Protein AF-T1BVD0-F1 (afdb_monomer_lite)

Organism: NCBI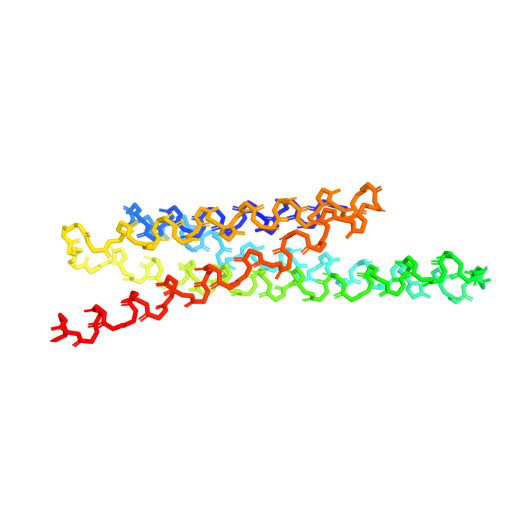:txid410659

Sequence (155 aa):
LAMGGFVEQQIQKAITALLEGDSALGEAVAVADQQVNDMEVSIDEECSRILATRAPAAGDLRVIVAIIKTITDLERMGDEGEKIGYIASRLATMERPADKYREIKHLGRIVTEMVHESLDAFARMDADAALRVARQDRLVDEEYEAIQRQSITFM

Secondary structure (DSSP, 8-state):
-HHHHHHHHHHHHHHHHHHHT-HHHHHHHHHHHHHHHHHHHHHHHHHHHHHHHH---HHHHHHHHHHHHHHHHHHHHHHHHHHHHHHHHHHHTSPPPTTTTHHHHHHHHHHHHHHHHHHHHHHHT-HHHHHHHHHHHHHHHHHHHHHHHHHHHT-

Foldseek 3Di:
DVLLVVLLVLLVLLLVLQVVLPLVSLVVSLVCLVVLVVVLVVLLVVLVCCVVPPVDDPVVVVLSVVSNVVSVVSSVSSVVSNVSSVVSNVCSPDDDDPPLCPLVVVLSVLVSVLSVQCVVCSVVVPPVSNVVSVVSVVVSVVSVVVSVVVVVVVD

Radius of gyration: 17.96 Å; chains: 1; bounding box: 46×24×51 Å

pLDDT: mean 93.71, std 6.99, range [57.91, 98.19]

Structure (mmCIF, N/CA/C/O backbone):
data_AF-T1BVD0-F1
#
_entry.id   AF-T1BVD0-F1
#
loop_
_atom_site.group_PDB
_atom_site.id
_atom_site.type_symbol
_atom_site.label_atom_id
_atom_site.label_alt_id
_atom_site.label_comp_id
_atom_site.label_asym_id
_atom_site.label_entity_id
_atom_site.label_seq_id
_atom_site.pdbx_PDB_ins_code
_atom_site.Cartn_x
_atom_site.Cartn_y
_atom_site.Cartn_z
_atom_site.occupancy
_atom_site.B_iso_or_equiv
_atom_site.auth_seq_id
_atom_site.auth_comp_id
_atom_site.auth_asym_id
_atom_site.auth_atom_id
_atom_site.pdbx_PDB_model_num
ATOM 1 N N . LEU A 1 1 ? 5.772 -6.580 -8.171 1.00 88.25 1 LEU A N 1
ATOM 2 C CA . LEU A 1 1 ? 4.450 -6.524 -7.498 1.00 88.25 1 LEU A CA 1
ATOM 3 C C . LEU A 1 1 ? 4.411 -7.219 -6.135 1.00 88.25 1 LEU A C 1
ATOM 5 O O . LEU A 1 1 ? 3.424 -7.044 -5.439 1.00 88.25 1 LEU A O 1
ATOM 9 N N . ALA A 1 2 ? 5.455 -7.950 -5.713 1.00 95.00 2 ALA A N 1
ATOM 10 C CA . ALA A 1 2 ? 5.481 -8.572 -4.383 1.00 95.00 2 ALA A CA 1
ATOM 11 C C . ALA A 1 2 ? 5.301 -7.552 -3.239 1.00 95.00 2 ALA A C 1
ATOM 13 O O . ALA A 1 2 ? 4.469 -7.782 -2.371 1.00 95.00 2 ALA A O 1
ATOM 14 N N . MET A 1 3 ? 5.994 -6.404 -3.303 1.00 96.88 3 MET A N 1
ATOM 15 C CA . MET A 1 3 ? 5.821 -5.292 -2.353 1.00 96.88 3 MET A CA 1
ATOM 16 C C . MET A 1 3 ? 4.365 -4.818 -2.278 1.00 96.88 3 MET A C 1
ATOM 18 O O . MET A 1 3 ? 3.807 -4.737 -1.194 1.00 96.88 3 MET A O 1
ATOM 22 N N . GLY A 1 4 ? 3.718 -4.594 -3.426 1.00 96.94 4 GLY A N 1
ATOM 23 C CA . GLY A 1 4 ? 2.316 -4.169 -3.473 1.00 96.94 4 GLY A CA 1
ATOM 24 C C . GLY A 1 4 ? 1.360 -5.162 -2.810 1.00 96.94 4 GLY A C 1
ATOM 25 O O . GLY A 1 4 ? 0.550 -4.764 -1.982 1.00 96.94 4 GLY A O 1
ATOM 26 N N . GLY A 1 5 ? 1.498 -6.459 -3.104 1.00 96.44 5 GLY A N 1
ATOM 27 C CA . GLY A 1 5 ? 0.674 -7.487 -2.456 1.00 96.44 5 GLY A CA 1
ATOM 28 C C . GLY A 1 5 ? 0.935 -7.612 -0.950 1.00 96.44 5 GLY A C 1
ATOM 29 O O . GLY A 1 5 ? 0.027 -7.927 -0.184 1.00 96.44 5 GLY A O 1
ATOM 30 N N . PHE A 1 6 ? 2.164 -7.335 -0.505 1.00 97.50 6 PHE A N 1
ATOM 31 C CA . PHE A 1 6 ? 2.491 -7.288 0.917 1.00 97.50 6 PHE A CA 1
ATOM 32 C C . PHE A 1 6 ? 1.832 -6.086 1.607 1.00 97.50 6 PHE A C 1
ATOM 34 O O . PHE A 1 6 ? 1.180 -6.266 2.632 1.00 97.50 6 PHE A O 1
ATOM 41 N N . VAL A 1 7 ? 1.906 -4.892 1.013 1.00 97.75 7 VAL A N 1
ATOM 42 C CA . VAL A 1 7 ? 1.228 -3.679 1.507 1.00 97.75 7 VAL A CA 1
ATOM 43 C C . VAL A 1 7 ? -0.293 -3.868 1.559 1.00 97.75 7 VAL A C 1
ATOM 45 O O . VAL A 1 7 ? -0.913 -3.574 2.578 1.00 97.75 7 VAL A O 1
ATOM 48 N N . GLU A 1 8 ? -0.900 -4.443 0.517 1.00 96.75 8 GLU A N 1
ATOM 49 C CA . GLU A 1 8 ? -2.332 -4.785 0.492 1.00 96.75 8 GLU A CA 1
ATOM 50 C C . GLU A 1 8 ? -2.715 -5.691 1.677 1.00 96.75 8 GLU A C 1
ATOM 52 O O . GLU A 1 8 ? -3.679 -5.421 2.402 1.00 96.75 8 GLU A O 1
ATOM 57 N N . GLN A 1 9 ? -1.914 -6.732 1.935 1.00 96.50 9 GLN A N 1
ATOM 58 C CA . GLN A 1 9 ? -2.116 -7.628 3.072 1.00 96.50 9 GLN A CA 1
ATOM 59 C C . GLN A 1 9 ? -1.972 -6.898 4.417 1.00 96.50 9 GLN A C 1
ATOM 61 O O . GLN A 1 9 ? -2.729 -7.180 5.350 1.00 96.50 9 GLN A O 1
ATOM 66 N N . GLN A 1 10 ? -1.007 -5.987 4.536 1.00 96.69 10 GLN A N 1
ATOM 67 C CA . GLN A 1 10 ? -0.765 -5.214 5.753 1.00 96.69 10 GLN A CA 1
ATOM 68 C C . GLN A 1 10 ? -1.941 -4.291 6.069 1.00 96.69 10 GLN A C 1
ATOM 70 O O . GLN A 1 10 ? -2.442 -4.326 7.191 1.00 96.69 10 GLN A O 1
ATOM 75 N N . ILE A 1 11 ? -2.467 -3.572 5.073 1.00 96.56 11 ILE A N 1
ATOM 76 C CA . ILE A 1 11 ? -3.670 -2.739 5.216 1.00 96.56 11 ILE A CA 1
ATOM 77 C C . ILE A 1 11 ? -4.858 -3.592 5.680 1.00 96.56 11 ILE A C 1
ATOM 79 O O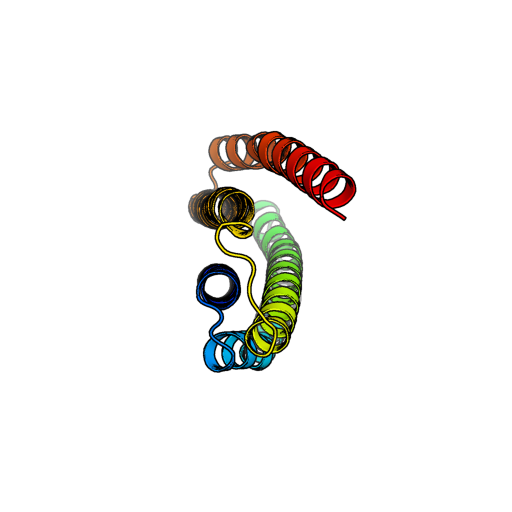 . ILE A 1 11 ? -5.539 -3.249 6.651 1.00 96.56 11 ILE A O 1
ATOM 83 N N . GLN A 1 12 ? -5.087 -4.744 5.040 1.00 96.44 12 GLN A N 1
ATOM 84 C CA . GLN A 1 12 ? -6.192 -5.634 5.401 1.00 96.44 12 GLN A CA 1
ATOM 85 C C . GLN A 1 12 ? -6.070 -6.155 6.842 1.00 96.44 12 GLN A C 1
ATOM 87 O O . GLN A 1 12 ? -7.060 -6.185 7.585 1.00 96.44 12 GLN A O 1
ATOM 92 N N . LYS A 1 13 ? -4.863 -6.549 7.262 1.00 96.81 13 LYS A N 1
ATOM 93 C CA . LYS A 1 13 ? -4.589 -6.976 8.639 1.00 96.81 13 LYS A CA 1
ATOM 94 C C . LYS A 1 13 ? -4.767 -5.833 9.630 1.00 96.81 13 LYS A C 1
ATOM 96 O O . LYS A 1 13 ? -5.376 -6.064 10.666 1.00 96.81 13 LYS A O 1
ATOM 101 N N . ALA A 1 14 ? -4.305 -4.624 9.311 1.00 96.69 14 ALA A N 1
ATOM 102 C CA . ALA A 1 14 ? -4.435 -3.450 10.172 1.00 96.69 14 ALA A CA 1
ATOM 103 C C . ALA A 1 14 ? -5.911 -3.136 10.461 1.00 96.69 14 ALA A C 1
ATOM 105 O O . ALA A 1 14 ? -6.317 -2.986 11.615 1.00 96.69 14 ALA A O 1
ATOM 106 N N . ILE A 1 15 ? -6.737 -3.129 9.407 1.00 95.19 15 ILE A N 1
ATOM 107 C CA . ILE A 1 15 ? -8.188 -2.947 9.517 1.00 95.19 15 ILE A CA 1
ATOM 108 C C . ILE A 1 15 ? -8.801 -4.079 10.349 1.00 95.19 15 ILE A C 1
ATOM 110 O O . ILE A 1 15 ? -9.605 -3.819 11.240 1.00 95.19 15 ILE A O 1
ATOM 114 N N . THR A 1 16 ? -8.408 -5.331 10.107 1.00 95.00 16 THR A N 1
ATOM 115 C CA . THR A 1 16 ? -8.911 -6.485 10.873 1.00 95.00 16 THR A CA 1
ATOM 116 C C . THR A 1 16 ? -8.569 -6.361 12.358 1.00 95.00 16 THR A C 1
ATOM 118 O O . THR A 1 16 ? -9.460 -6.486 13.195 1.00 95.00 16 THR A O 1
ATOM 121 N N . ALA A 1 17 ? -7.324 -6.014 12.689 1.00 95.06 17 ALA A N 1
ATOM 122 C CA . ALA A 1 17 ? -6.878 -5.795 14.061 1.00 95.06 17 ALA A CA 1
ATOM 123 C C . ALA A 1 17 ? -7.719 -4.720 14.760 1.00 95.06 17 ALA A C 1
ATOM 125 O O . ALA A 1 17 ? -8.177 -4.918 15.887 1.00 95.06 17 ALA A O 1
ATOM 126 N N . LEU A 1 18 ? -7.994 -3.608 14.071 1.00 93.38 18 LEU A N 1
ATOM 127 C CA . LEU A 1 18 ? -8.829 -2.530 14.595 1.00 93.38 18 LEU A CA 1
ATOM 128 C C . LEU A 1 18 ? -10.275 -2.983 14.851 1.00 93.38 18 LEU A C 1
ATOM 130 O O . LEU A 1 18 ? -10.862 -2.642 15.882 1.00 93.38 18 LEU A O 1
ATOM 134 N N . LEU A 1 19 ? -10.855 -3.749 13.923 1.00 91.62 19 LEU A N 1
ATOM 135 C CA . LEU A 1 19 ? -12.242 -4.222 13.986 1.00 91.62 19 LEU A CA 1
ATOM 136 C C . LEU A 1 19 ? -12.449 -5.321 15.023 1.00 91.62 19 LEU A C 1
ATOM 138 O O . LEU A 1 19 ? -13.465 -5.328 15.719 1.00 91.62 19 LEU A O 1
ATOM 142 N N . GLU A 1 20 ? -11.489 -6.221 15.176 1.00 91.38 20 GLU A N 1
ATOM 143 C CA . GLU A 1 20 ? -11.567 -7.342 16.112 1.00 91.38 20 GLU A CA 1
ATOM 144 C C . GLU A 1 20 ? -11.003 -6.983 17.488 1.00 91.38 20 GLU A C 1
ATOM 146 O O . GLU A 1 20 ? -11.363 -7.616 18.478 1.00 91.38 20 GLU A O 1
ATOM 151 N N . GLY A 1 21 ? -10.261 -5.874 17.594 1.00 90.94 21 GLY A N 1
ATOM 152 C CA . GLY A 1 21 ? -9.587 -5.477 18.830 1.00 90.94 21 GLY A CA 1
ATOM 153 C C . GLY A 1 21 ? -8.450 -6.436 19.152 1.00 90.94 21 GLY A C 1
ATOM 154 O O . GLY A 1 21 ? -8.241 -6.777 20.313 1.00 90.94 21 GLY A O 1
ATOM 155 N N . ASP A 1 22 ? -7.759 -6.910 18.117 1.00 93.62 22 ASP A N 1
ATOM 156 C CA . ASP A 1 22 ? -6.637 -7.827 18.247 1.00 93.62 22 ASP A CA 1
ATOM 157 C C . ASP A 1 22 ? -5.338 -7.025 18.370 1.00 93.62 22 ASP A C 1
ATOM 159 O O . ASP A 1 22 ? -4.790 -6.513 17.389 1.00 93.62 22 ASP A O 1
ATOM 163 N N . SER A 1 23 ? -4.848 -6.915 19.607 1.00 94.94 23 SER A N 1
ATOM 164 C CA . SER A 1 23 ? -3.609 -6.194 19.895 1.00 94.94 23 SER A CA 1
ATOM 165 C C . SER A 1 23 ? -2.383 -6.839 19.266 1.00 94.94 23 SER A C 1
ATOM 167 O O . SER A 1 23 ? -1.509 -6.131 18.773 1.00 94.94 23 SER A O 1
ATOM 169 N N 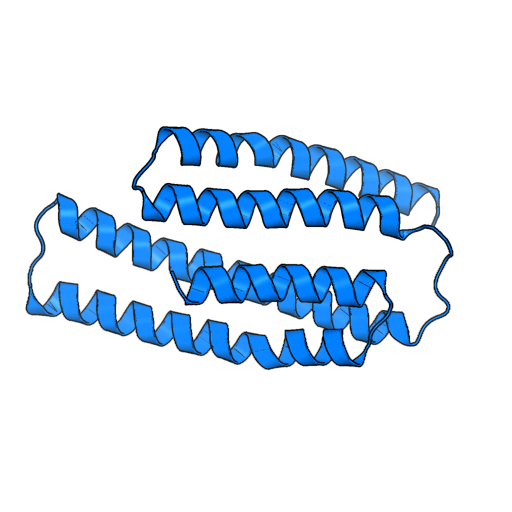. ALA A 1 24 ? -2.324 -8.172 19.262 1.00 96.69 24 ALA A N 1
ATOM 170 C CA . ALA A 1 24 ? -1.171 -8.901 18.752 1.00 96.69 24 ALA A CA 1
ATOM 171 C C . ALA A 1 24 ? -1.070 -8.755 17.231 1.00 96.69 24 ALA A C 1
ATOM 173 O O . ALA A 1 24 ? 0.021 -8.559 16.698 1.00 96.69 24 ALA A O 1
ATOM 174 N N . LEU A 1 25 ? -2.208 -8.792 16.532 1.00 97.06 25 LEU A N 1
ATOM 175 C CA . LEU A 1 25 ? -2.251 -8.536 15.096 1.00 97.06 25 LEU A CA 1
ATOM 176 C C . LEU A 1 25 ? -1.864 -7.086 14.768 1.00 97.06 25 LEU A C 1
ATOM 178 O O . LEU A 1 25 ? -1.114 -6.870 13.819 1.00 97.06 25 LEU A O 1
ATOM 182 N N . GLY A 1 26 ? -2.319 -6.106 15.559 1.00 96.25 26 GLY A N 1
ATOM 183 C CA . GLY A 1 26 ? -1.954 -4.696 15.379 1.00 96.25 26 GLY A CA 1
ATOM 184 C C . GLY A 1 26 ? -0.449 -4.447 15.528 1.00 96.25 26 GLY A C 1
ATOM 185 O O . GLY A 1 26 ? 0.159 -3.807 14.672 1.00 96.25 26 GLY A O 1
ATOM 186 N N . GLU A 1 27 ? 0.172 -5.018 16.564 1.00 96.12 27 GLU A N 1
ATOM 187 C CA . GLU A 1 27 ? 1.629 -4.966 16.766 1.00 96.12 27 GLU A CA 1
ATOM 188 C C . GLU A 1 27 ? 2.397 -5.692 15.655 1.00 96.12 27 GLU A C 1
ATOM 190 O O . GLU A 1 27 ? 3.408 -5.187 15.169 1.00 96.12 27 GLU A O 1
ATOM 195 N N . ALA A 1 28 ? 1.912 -6.858 15.216 1.00 96.94 28 ALA A N 1
ATOM 196 C CA . ALA A 1 28 ? 2.542 -7.614 14.139 1.00 96.94 28 ALA A CA 1
ATOM 197 C C . ALA A 1 28 ? 2.538 -6.844 12.812 1.00 96.94 28 ALA A C 1
ATOM 199 O O . ALA A 1 28 ? 3.526 -6.895 12.082 1.00 96.94 28 ALA A O 1
ATOM 200 N N . VAL A 1 29 ? 1.450 -6.128 12.503 1.00 96.25 29 VAL A N 1
ATOM 201 C CA . VAL A 1 29 ? 1.393 -5.237 11.336 1.00 96.25 29 VAL A CA 1
ATOM 202 C C . VAL A 1 29 ? 2.434 -4.137 11.468 1.00 96.25 29 VAL A C 1
ATOM 204 O O . VAL A 1 29 ? 3.198 -3.941 10.528 1.00 96.25 29 VAL A O 1
ATOM 207 N N . ALA A 1 30 ? 2.501 -3.478 12.627 1.00 92.75 30 ALA A N 1
ATOM 208 C CA . ALA A 1 30 ? 3.410 -2.359 12.822 1.00 92.75 30 ALA A CA 1
ATOM 209 C C . ALA A 1 30 ? 4.886 -2.763 12.666 1.00 92.75 30 ALA A C 1
ATOM 211 O O . ALA A 1 30 ? 5.644 -2.122 11.953 1.00 92.75 30 ALA A O 1
ATOM 212 N N . VAL A 1 31 ? 5.288 -3.894 13.252 1.00 94.56 31 VAL A N 1
ATOM 213 C CA . VAL A 1 31 ? 6.666 -4.401 13.125 1.00 94.56 31 VAL A CA 1
ATOM 214 C C . VAL A 1 31 ? 6.998 -4.828 11.691 1.00 94.56 31 VAL A C 1
ATOM 216 O O . VAL A 1 31 ? 8.146 -4.726 11.260 1.00 94.56 31 VAL A O 1
ATOM 219 N N . ALA A 1 32 ? 6.013 -5.332 10.951 1.00 94.00 32 ALA A N 1
ATOM 220 C CA . ALA A 1 32 ? 6.211 -5.816 9.591 1.00 94.00 32 ALA A CA 1
ATOM 221 C C . ALA A 1 32 ? 6.383 -4.690 8.551 1.00 94.00 32 ALA A C 1
ATOM 223 O O . ALA A 1 32 ? 6.815 -4.983 7.437 1.00 94.00 32 ALA A O 1
ATOM 224 N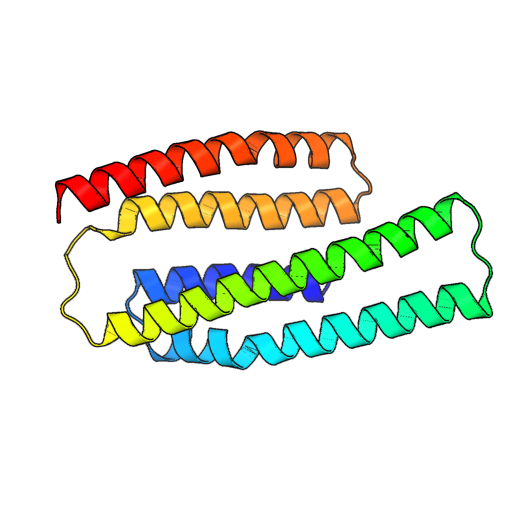 N . ASP A 1 33 ? 6.118 -3.429 8.905 1.00 94.69 33 ASP A N 1
ATOM 225 C CA . ASP A 1 33 ? 6.354 -2.277 8.026 1.00 94.69 33 ASP A CA 1
ATOM 226 C C . ASP A 1 33 ? 7.830 -2.118 7.623 1.00 94.69 33 ASP A C 1
ATOM 228 O O . ASP A 1 33 ? 8.134 -1.852 6.463 1.00 94.69 33 ASP A O 1
ATOM 232 N N . GLN A 1 34 ? 8.769 -2.469 8.511 1.00 95.69 34 GLN A N 1
ATOM 233 C CA . GLN A 1 34 ? 10.200 -2.476 8.181 1.00 95.69 34 GLN A CA 1
ATOM 234 C C . GLN A 1 34 ? 10.513 -3.294 6.916 1.00 95.69 34 GLN A C 1
ATOM 236 O O . GLN A 1 34 ? 11.419 -2.956 6.157 1.00 95.69 34 GLN A O 1
ATOM 241 N N . GLN A 1 35 ? 9.747 -4.355 6.653 1.00 96.94 35 GLN A N 1
ATOM 242 C CA . GLN A 1 35 ? 9.920 -5.156 5.449 1.00 96.94 35 GLN A CA 1
ATOM 243 C C . GLN A 1 35 ? 9.501 -4.396 4.177 1.00 96.94 35 GLN A C 1
ATOM 245 O O . GLN A 1 35 ? 10.088 -4.631 3.123 1.00 96.94 35 GLN A O 1
ATOM 250 N N . VAL A 1 36 ? 8.511 -3.499 4.251 1.00 97.19 36 VAL A N 1
ATOM 251 C CA . VAL A 1 36 ? 8.127 -2.605 3.144 1.00 97.19 36 VAL A CA 1
ATOM 252 C C . VAL A 1 36 ? 9.276 -1.645 2.840 1.00 97.19 36 VAL A C 1
ATOM 254 O O . VAL A 1 36 ? 9.685 -1.556 1.682 1.00 97.19 36 VAL A O 1
ATOM 257 N N . ASN A 1 37 ? 9.858 -1.036 3.875 1.00 97.00 37 ASN A N 1
ATOM 258 C CA . ASN A 1 37 ? 10.989 -0.108 3.757 1.00 97.00 37 ASN A CA 1
ATOM 259 C C . ASN A 1 37 ? 12.208 -0.780 3.107 1.00 97.00 37 ASN A C 1
ATOM 261 O O . ASN A 1 37 ? 12.806 -0.251 2.169 1.00 97.00 37 ASN A O 1
ATOM 265 N N . ASP A 1 38 ? 12.532 -2.003 3.533 1.00 97.81 38 ASP A N 1
ATOM 266 C CA . ASP A 1 38 ? 13.622 -2.783 2.941 1.00 97.81 38 ASP A CA 1
ATOM 267 C C . ASP A 1 38 ? 13.350 -3.121 1.458 1.00 97.81 38 ASP A C 1
ATOM 269 O O . ASP A 1 38 ? 14.266 -3.112 0.628 1.00 97.81 38 ASP A O 1
ATOM 273 N N . MET A 1 39 ? 12.090 -3.411 1.099 1.00 98.12 39 MET A N 1
ATOM 274 C CA . MET A 1 39 ? 11.697 -3.647 -0.294 1.00 98.12 39 MET A CA 1
ATOM 275 C C . MET A 1 39 ? 11.786 -2.376 -1.144 1.00 98.12 39 MET A C 1
ATOM 277 O O . MET A 1 39 ? 12.238 -2.473 -2.286 1.00 98.12 39 MET A O 1
ATOM 281 N N . GLU A 1 40 ? 11.384 -1.213 -0.623 1.00 98.06 40 GLU A N 1
ATOM 282 C CA . GLU A 1 40 ? 11.492 0.066 -1.336 1.00 98.06 40 GLU A CA 1
ATOM 283 C C . GLU A 1 40 ? 12.951 0.341 -1.714 1.00 98.06 40 GLU A C 1
ATOM 285 O O . GLU A 1 40 ? 13.263 0.494 -2.898 1.00 98.06 40 GLU A O 1
ATOM 290 N N . VAL A 1 41 ? 13.859 0.295 -0.732 1.00 98.00 41 VAL A N 1
ATOM 291 C CA . VAL A 1 41 ? 15.297 0.520 -0.943 1.00 98.00 41 VAL A CA 1
ATOM 292 C C . VAL A 1 41 ? 15.856 -0.460 -1.973 1.00 98.00 41 VAL A C 1
ATOM 294 O O . VAL A 1 41 ? 16.533 -0.055 -2.919 1.00 98.00 41 VAL A O 1
ATOM 297 N N . SER A 1 42 ? 15.535 -1.750 -1.841 1.00 98.19 42 SER A N 1
ATOM 298 C CA . SER A 1 42 ? 16.008 -2.768 -2.781 1.00 98.19 42 SER A CA 1
ATOM 299 C C . SER A 1 42 ? 15.528 -2.511 -4.214 1.00 98.19 42 SER A C 1
ATOM 301 O O . SER A 1 42 ? 16.296 -2.712 -5.157 1.00 98.19 42 SER A O 1
ATOM 303 N N . ILE A 1 43 ? 14.270 -2.098 -4.409 1.00 97.94 43 ILE A N 1
ATOM 304 C CA . ILE A 1 43 ? 13.724 -1.847 -5.750 1.00 97.94 43 ILE A CA 1
ATOM 305 C C . ILE A 1 43 ? 14.305 -0.553 -6.338 1.00 97.94 43 ILE A C 1
ATOM 307 O O . ILE A 1 43 ? 14.616 -0.520 -7.535 1.00 97.94 43 ILE A O 1
ATOM 311 N N . ASP A 1 44 ? 14.496 0.492 -5.530 1.00 97.69 44 ASP A N 1
ATOM 312 C CA . ASP A 1 44 ? 15.110 1.746 -5.982 1.00 97.69 44 ASP A CA 1
ATOM 313 C C . ASP A 1 44 ? 16.565 1.537 -6.436 1.00 97.69 44 ASP A C 1
ATOM 315 O O . ASP A 1 44 ? 16.966 1.993 -7.515 1.00 97.69 44 ASP A O 1
ATOM 319 N N . GLU A 1 45 ? 17.344 0.750 -5.687 1.00 97.56 45 GLU A N 1
ATOM 320 C CA . GLU A 1 45 ? 18.712 0.382 -6.063 1.00 97.56 45 GLU A CA 1
ATOM 321 C C . GLU A 1 45 ? 18.767 -0.393 -7.390 1.00 97.56 45 GLU A C 1
ATOM 323 O O . GLU A 1 45 ? 19.656 -0.165 -8.224 1.00 97.56 45 GLU A O 1
ATOM 328 N N . GLU A 1 46 ? 17.824 -1.309 -7.623 1.00 97.31 46 GLU A N 1
ATOM 329 C CA . GLU A 1 46 ? 17.709 -2.032 -8.891 1.00 97.31 46 GLU A CA 1
ATOM 330 C C . GLU A 1 46 ? 17.359 -1.097 -10.052 1.00 97.31 46 GLU A C 1
ATOM 332 O O . GLU A 1 46 ? 17.999 -1.159 -11.110 1.00 97.31 46 GLU A O 1
ATOM 337 N N . CYS A 1 47 ? 16.402 -0.189 -9.855 1.00 96.94 47 CYS A N 1
ATOM 338 C CA . CYS A 1 47 ? 16.023 0.804 -10.856 1.00 96.94 47 CYS A CA 1
ATOM 339 C C . CYS A 1 47 ? 17.207 1.714 -11.208 1.00 96.94 47 CYS A C 1
ATOM 341 O O . CYS A 1 47 ? 17.546 1.874 -12.387 1.00 96.94 47 CYS A O 1
ATOM 343 N N . SER A 1 48 ? 17.901 2.232 -10.195 1.00 96.31 48 SER A N 1
ATOM 344 C CA . SER A 1 48 ? 19.104 3.055 -10.341 1.00 96.31 48 SER A CA 1
ATOM 345 C C . SER A 1 48 ? 20.211 2.326 -11.106 1.00 96.31 48 SER A C 1
ATOM 347 O O . SER A 1 48 ? 20.827 2.883 -12.021 1.00 96.31 48 SER A O 1
ATOM 349 N N . ARG A 1 49 ? 20.427 1.038 -10.812 1.00 97.19 49 ARG A N 1
ATOM 350 C CA . ARG A 1 49 ? 21.393 0.195 -11.531 1.00 97.19 49 ARG A CA 1
ATOM 351 C C . ARG A 1 49 ? 21.027 0.029 -13.003 1.00 97.19 49 ARG A C 1
ATOM 353 O O . ARG A 1 49 ? 21.913 0.097 -13.857 1.00 97.19 49 ARG A O 1
ATOM 360 N N . ILE A 1 50 ? 19.752 -0.188 -13.325 1.00 96.75 50 ILE A N 1
ATOM 361 C CA . ILE A 1 50 ? 19.292 -0.316 -14.716 1.00 96.75 50 ILE A CA 1
ATOM 362 C C . ILE A 1 50 ? 19.522 0.995 -15.474 1.00 96.75 50 ILE A C 1
ATOM 364 O O . ILE A 1 50 ? 20.080 0.966 -16.574 1.00 96.75 50 ILE A O 1
ATOM 368 N N . LEU A 1 51 ? 19.163 2.135 -14.876 1.00 95.62 51 LEU A N 1
ATOM 369 C CA . LEU A 1 51 ? 19.390 3.458 -15.466 1.00 95.62 51 LEU A CA 1
ATOM 370 C C . LEU A 1 51 ? 20.876 3.700 -15.752 1.00 95.62 51 LEU A C 1
ATOM 372 O O . LEU A 1 51 ? 21.227 4.120 -16.854 1.00 95.62 51 LEU A O 1
ATOM 376 N N . ALA A 1 52 ? 21.748 3.367 -14.797 1.00 96.06 52 ALA A N 1
ATOM 377 C CA . ALA A 1 52 ? 23.189 3.569 -14.920 1.00 96.06 52 ALA A CA 1
ATOM 378 C C . ALA A 1 52 ? 23.857 2.642 -15.951 1.00 96.06 52 ALA A C 1
ATOM 380 O O . ALA A 1 52 ? 24.840 3.029 -16.579 1.00 96.06 52 ALA A O 1
ATOM 381 N N . THR A 1 53 ? 23.358 1.412 -16.119 1.00 96.69 53 THR A N 1
ATOM 382 C CA . THR A 1 53 ? 24.064 0.375 -16.895 1.00 96.69 53 THR A CA 1
ATOM 383 C C . THR A 1 53 ? 23.478 0.099 -18.275 1.00 96.69 53 THR A C 1
ATOM 385 O O . THR A 1 53 ? 24.177 -0.474 -19.110 1.00 96.69 53 THR A O 1
ATOM 388 N N . ARG A 1 54 ? 22.214 0.464 -18.536 1.00 92.12 54 ARG A N 1
ATOM 389 C CA . ARG A 1 54 ? 21.499 0.024 -19.750 1.00 92.12 54 ARG A CA 1
ATOM 390 C C . ARG A 1 54 ? 20.962 1.134 -20.648 1.00 92.12 54 ARG A C 1
ATOM 392 O O . ARG A 1 54 ? 20.516 0.804 -21.739 1.00 92.12 54 ARG A O 1
ATOM 399 N N . ALA A 1 55 ? 21.013 2.403 -20.229 1.00 90.06 55 ALA A N 1
ATOM 400 C CA . ALA A 1 55 ? 20.538 3.557 -21.010 1.00 90.06 55 ALA A CA 1
ATOM 401 C C . ALA A 1 55 ? 19.180 3.297 -21.720 1.00 90.06 55 ALA A C 1
ATOM 403 O O . ALA A 1 55 ? 19.112 3.305 -22.952 1.00 90.06 55 ALA A O 1
ATOM 404 N N . PRO A 1 56 ? 18.109 3.002 -20.956 1.00 94.44 56 PRO A N 1
ATOM 405 C CA . PRO A 1 56 ? 16.830 2.552 -21.501 1.00 94.44 56 PRO A CA 1
ATOM 406 C C . PRO A 1 56 ? 16.199 3.573 -22.455 1.00 94.44 56 PRO A C 1
ATOM 408 O O . PRO A 1 56 ? 16.275 4.786 -22.251 1.00 94.44 56 PRO A O 1
ATOM 411 N N . ALA A 1 57 ? 15.522 3.068 -23.487 1.00 94.31 57 ALA A N 1
ATOM 412 C CA . ALA A 1 57 ? 14.783 3.894 -24.434 1.00 94.31 57 ALA A CA 1
ATOM 413 C C . ALA A 1 57 ? 13.494 4.461 -23.808 1.00 94.31 57 ALA A C 1
ATOM 415 O O . ALA A 1 57 ? 13.074 4.067 -22.724 1.00 94.31 57 ALA A O 1
ATOM 416 N N . ALA A 1 58 ? 12.818 5.375 -24.510 1.00 93.62 58 ALA A N 1
ATOM 417 C CA . ALA A 1 58 ? 11.707 6.162 -23.962 1.00 93.62 58 ALA A CA 1
ATOM 418 C C . ALA A 1 58 ? 10.538 5.353 -23.355 1.00 93.62 58 ALA A C 1
ATOM 420 O O . ALA A 1 58 ? 9.831 5.879 -22.498 1.00 93.62 58 ALA A O 1
ATOM 421 N N . GLY A 1 59 ? 10.273 4.128 -23.824 1.00 93.44 59 GLY A N 1
ATOM 422 C CA . GLY A 1 59 ? 9.253 3.244 -23.240 1.00 93.44 59 GLY A CA 1
ATOM 423 C C . GLY A 1 59 ? 9.708 2.672 -21.899 1.00 93.44 59 GLY A C 1
ATOM 424 O O . GLY A 1 59 ? 9.083 2.927 -20.874 1.00 93.44 59 GLY A O 1
ATOM 425 N N . ASP A 1 60 ? 10.850 1.990 -21.908 1.00 94.75 60 ASP A N 1
ATOM 426 C CA . ASP A 1 60 ? 11.451 1.367 -20.725 1.00 94.75 60 ASP A CA 1
ATOM 427 C C . ASP A 1 60 ? 11.780 2.397 -19.639 1.00 94.75 60 ASP A C 1
ATOM 429 O O . ASP A 1 60 ? 11.520 2.170 -18.460 1.00 94.75 60 ASP A O 1
ATOM 433 N N . LEU A 1 61 ? 12.275 3.574 -20.034 1.00 96.56 61 LEU A N 1
ATOM 434 C CA . LEU A 1 61 ? 12.550 4.676 -19.116 1.00 96.56 61 LEU A CA 1
ATOM 435 C C . LEU A 1 61 ? 11.278 5.134 -18.391 1.00 96.56 61 LEU A C 1
ATOM 437 O O . LEU A 1 61 ? 11.316 5.371 -17.188 1.00 96.56 61 LEU A O 1
ATOM 441 N N . ARG A 1 62 ? 10.144 5.233 -19.099 1.00 96.00 62 ARG A N 1
ATOM 442 C CA . ARG A 1 62 ? 8.860 5.597 -18.479 1.00 96.00 62 ARG A CA 1
ATOM 443 C C . ARG A 1 62 ? 8.410 4.552 -17.467 1.00 96.00 62 ARG A C 1
ATOM 445 O O . ARG A 1 62 ? 7.949 4.933 -16.399 1.00 96.00 62 ARG A O 1
ATOM 452 N N . VAL A 1 63 ? 8.575 3.267 -17.779 1.00 95.44 63 VAL A N 1
ATOM 453 C CA . VAL A 1 63 ? 8.236 2.177 -16.853 1.00 95.44 63 VAL A CA 1
ATOM 454 C C . VAL A 1 63 ? 9.114 2.232 -15.604 1.00 95.44 63 VAL A C 1
ATOM 456 O O . VAL A 1 63 ? 8.588 2.161 -14.501 1.00 95.44 63 VAL A O 1
ATOM 459 N N . ILE A 1 64 ? 10.426 2.430 -15.754 1.00 96.69 64 ILE A N 1
ATOM 460 C CA . ILE A 1 64 ? 11.348 2.532 -14.612 1.00 96.69 64 ILE A CA 1
ATOM 461 C C . ILE A 1 64 ? 10.994 3.727 -13.723 1.00 96.69 64 ILE A C 1
ATOM 463 O O . ILE A 1 64 ? 10.896 3.580 -12.510 1.00 96.69 64 ILE A O 1
ATOM 467 N N . VAL A 1 65 ? 10.748 4.901 -14.312 1.00 96.31 65 VAL A N 1
ATOM 468 C CA . VAL A 1 65 ? 10.343 6.089 -13.545 1.00 96.31 65 VAL A CA 1
ATOM 469 C C . VAL A 1 65 ? 9.001 5.868 -12.845 1.00 96.31 65 VAL A C 1
ATOM 471 O O . VAL A 1 65 ? 8.839 6.299 -11.706 1.00 96.31 65 VAL A O 1
ATOM 474 N N . ALA A 1 66 ? 8.053 5.186 -13.495 1.00 96.25 66 ALA A N 1
ATOM 475 C CA . ALA A 1 66 ? 6.786 4.832 -12.870 1.00 96.25 66 ALA A CA 1
ATOM 476 C C . ALA A 1 66 ? 6.996 3.896 -11.670 1.00 96.25 66 ALA A C 1
ATOM 478 O O . ALA A 1 66 ? 6.444 4.169 -10.615 1.00 96.25 66 ALA A O 1
ATOM 479 N N . ILE A 1 67 ? 7.854 2.873 -11.787 1.00 97.38 67 ILE A N 1
ATOM 480 C CA . ILE A 1 67 ? 8.203 1.979 -10.670 1.00 97.38 67 ILE A CA 1
ATOM 481 C C . ILE A 1 67 ? 8.776 2.776 -9.496 1.00 97.38 67 ILE A C 1
ATOM 483 O O . ILE A 1 67 ? 8.265 2.634 -8.392 1.00 97.38 67 ILE A O 1
ATOM 487 N N . ILE A 1 68 ? 9.772 3.639 -9.735 1.00 96.94 68 ILE A N 1
ATOM 488 C CA . ILE A 1 68 ? 10.398 4.469 -8.687 1.00 96.94 68 ILE A CA 1
ATOM 489 C C . ILE A 1 68 ? 9.351 5.321 -7.958 1.00 96.94 68 ILE A C 1
ATOM 491 O O . ILE A 1 68 ? 9.406 5.480 -6.747 1.00 96.94 68 ILE A O 1
ATOM 495 N N . LYS A 1 69 ? 8.372 5.875 -8.680 1.00 97.19 69 LYS A N 1
ATOM 496 C CA . LYS A 1 69 ? 7.294 6.653 -8.054 1.00 97.19 69 LYS A CA 1
ATOM 497 C C . LYS A 1 69 ? 6.330 5.772 -7.264 1.00 97.19 69 LYS A C 1
ATOM 499 O O . LYS A 1 69 ? 5.983 6.111 -6.141 1.00 97.19 69 LYS A O 1
ATOM 504 N N . THR A 1 70 ? 5.935 4.640 -7.835 1.00 96.62 70 THR A N 1
ATOM 505 C CA . THR A 1 70 ? 4.972 3.728 -7.219 1.00 96.62 70 THR A CA 1
ATOM 506 C C . THR A 1 70 ? 5.515 3.058 -5.960 1.00 96.62 70 THR A C 1
ATOM 508 O O . THR A 1 70 ? 4.737 2.847 -5.039 1.00 96.62 70 THR A O 1
ATOM 511 N N . ILE A 1 71 ? 6.808 2.726 -5.874 1.00 97.69 71 ILE A N 1
ATOM 512 C CA . ILE A 1 71 ? 7.359 2.119 -4.647 1.00 97.69 7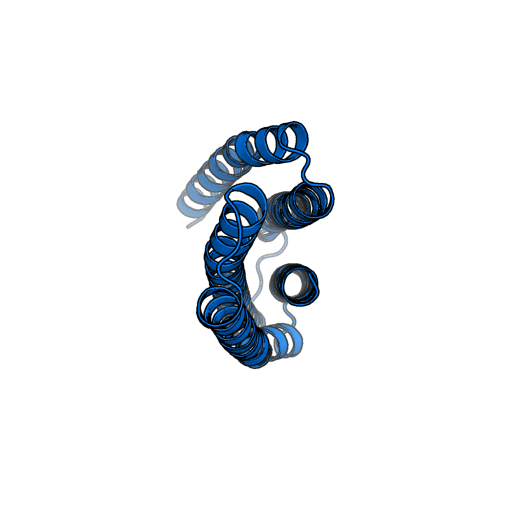1 ILE A CA 1
ATOM 513 C C . ILE A 1 71 ? 7.293 3.072 -3.452 1.00 97.69 71 ILE A C 1
ATOM 515 O O . ILE A 1 71 ? 6.924 2.626 -2.375 1.00 97.69 71 ILE A O 1
ATOM 519 N N . THR A 1 72 ? 7.522 4.371 -3.658 1.00 97.31 72 THR A N 1
ATOM 520 C CA . THR A 1 72 ? 7.351 5.377 -2.602 1.00 97.31 72 THR A CA 1
ATOM 521 C C . THR A 1 72 ? 5.886 5.536 -2.211 1.00 97.31 72 THR A C 1
ATOM 523 O O . THR A 1 72 ? 5.571 5.677 -1.037 1.00 97.31 72 THR A O 1
ATOM 526 N N . ASP A 1 73 ? 4.951 5.472 -3.163 1.00 97.75 73 ASP A N 1
ATOM 527 C CA . ASP A 1 73 ? 3.525 5.485 -2.814 1.00 97.75 73 ASP A CA 1
ATOM 528 C C . ASP A 1 73 ? 3.117 4.219 -2.032 1.00 97.75 73 ASP A C 1
ATOM 530 O O . ASP A 1 73 ? 2.301 4.301 -1.117 1.00 97.75 73 ASP A O 1
ATOM 534 N N . LEU A 1 74 ? 3.701 3.057 -2.354 1.00 98.12 74 LEU A N 1
ATOM 535 C CA . LEU A 1 74 ? 3.474 1.804 -1.628 1.00 98.12 74 LEU A CA 1
ATOM 536 C C . LEU A 1 74 ? 4.081 1.811 -0.222 1.00 98.12 74 LEU A C 1
ATOM 538 O O . LEU A 1 74 ? 3.450 1.285 0.690 1.00 98.12 74 LEU A O 1
ATOM 542 N N . GLU A 1 75 ? 5.264 2.397 -0.039 1.00 97.94 75 GLU A N 1
ATOM 543 C CA . GLU A 1 75 ? 5.863 2.595 1.286 1.00 97.94 75 GLU A CA 1
ATOM 544 C C . GLU A 1 75 ? 4.960 3.463 2.161 1.00 97.94 75 GLU A C 1
ATOM 546 O O . GLU A 1 75 ? 4.532 3.023 3.223 1.00 97.94 75 GLU A O 1
ATOM 551 N N . ARG A 1 76 ? 4.487 4.595 1.634 1.00 97.94 76 ARG A N 1
ATOM 552 C CA . ARG A 1 76 ? 3.564 5.476 2.362 1.00 97.94 76 ARG A CA 1
ATOM 553 C C . ARG A 1 76 ? 2.239 4.803 2.711 1.00 97.94 76 ARG A C 1
ATOM 555 O O . ARG A 1 76 ? 1.616 5.138 3.715 1.00 97.94 76 ARG A O 1
ATOM 562 N N . MET A 1 77 ? 1.764 3.877 1.881 1.00 97.69 77 MET A N 1
ATOM 563 C CA . MET A 1 77 ? 0.601 3.046 2.208 1.00 97.69 77 MET A CA 1
ATOM 564 C C . MET A 1 77 ? 0.910 2.038 3.330 1.00 97.69 77 MET A C 1
ATOM 566 O O . MET A 1 77 ? 0.033 1.767 4.153 1.00 97.69 77 MET A O 1
ATOM 570 N N . GLY A 1 78 ? 2.136 1.504 3.370 1.00 97.31 78 GLY A N 1
ATOM 571 C CA . GLY A 1 78 ? 2.676 0.711 4.478 1.00 97.31 78 GLY A CA 1
ATOM 572 C C . GLY A 1 78 ? 2.664 1.490 5.793 1.00 97.31 78 GLY A C 1
ATOM 573 O O . GLY A 1 78 ? 2.008 1.043 6.736 1.00 97.31 78 GLY A O 1
ATOM 574 N N . ASP A 1 79 ? 3.220 2.705 5.794 1.00 97.38 79 ASP A N 1
ATOM 575 C CA . ASP A 1 79 ? 3.229 3.638 6.930 1.00 97.38 79 ASP A CA 1
ATOM 576 C C . ASP A 1 79 ? 1.826 3.888 7.506 1.00 97.38 79 ASP A C 1
ATOM 578 O O . ASP A 1 79 ? 1.608 3.906 8.721 1.00 97.38 79 ASP A O 1
ATOM 582 N N . GLU A 1 80 ? 0.829 4.123 6.646 1.00 97.50 80 GLU A N 1
ATOM 583 C CA . GLU A 1 80 ? -0.553 4.299 7.108 1.00 97.50 80 GLU A CA 1
ATOM 584 C C . GLU A 1 80 ? -1.111 2.999 7.716 1.00 97.50 80 GLU A C 1
ATOM 586 O O . GLU A 1 80 ? -1.820 3.036 8.727 1.00 97.50 80 GLU A O 1
ATOM 591 N N . GLY A 1 81 ? -0.742 1.840 7.164 1.00 97.00 81 GLY A N 1
ATOM 592 C CA . GLY A 1 81 ? -1.025 0.528 7.749 1.00 97.00 81 GLY A CA 1
ATOM 593 C C . GLY A 1 81 ? -0.384 0.333 9.129 1.00 97.00 81 GLY A C 1
ATOM 594 O O . GLY A 1 81 ? -1.067 -0.120 10.053 1.00 97.00 81 GLY A O 1
ATOM 595 N N . GLU A 1 82 ? 0.883 0.722 9.301 1.00 97.19 82 GLU A N 1
ATOM 596 C CA . GLU A 1 82 ? 1.602 0.717 10.583 1.00 97.19 82 GLU A CA 1
ATOM 597 C C . GLU A 1 82 ? 0.855 1.560 11.626 1.00 97.19 82 GLU A C 1
ATOM 599 O O . GLU A 1 82 ? 0.550 1.084 12.727 1.00 97.19 82 GLU A O 1
ATOM 604 N N . LYS A 1 83 ? 0.484 2.797 11.270 1.00 97.38 83 LYS A N 1
ATOM 605 C CA . LYS A 1 83 ? -0.263 3.708 12.156 1.00 97.38 83 LYS A CA 1
ATOM 606 C C . LYS A 1 83 ? -1.596 3.109 12.590 1.00 97.38 83 LYS A C 1
ATOM 608 O O . LYS A 1 83 ? -1.933 3.167 13.776 1.00 97.38 83 LYS A O 1
ATOM 613 N N . ILE A 1 84 ? -2.349 2.510 11.664 1.00 96.06 84 ILE A N 1
ATOM 614 C CA . ILE A 1 84 ? -3.603 1.816 11.990 1.00 96.06 84 ILE A CA 1
ATOM 615 C C . ILE A 1 84 ? -3.328 0.643 12.940 1.00 96.06 84 ILE A C 1
ATOM 617 O O . ILE A 1 84 ? -4.063 0.480 13.915 1.00 96.06 84 ILE A O 1
ATOM 621 N N . GLY A 1 85 ? -2.263 -0.131 12.712 1.00 95.81 85 GLY A N 1
ATOM 622 C CA . GLY A 1 85 ? -1.832 -1.226 13.586 1.00 95.81 85 GLY A CA 1
ATOM 623 C C . GLY A 1 85 ? -1.551 -0.777 15.025 1.00 95.81 85 GLY A C 1
ATOM 624 O O . GLY A 1 85 ? -2.092 -1.360 15.968 1.00 95.81 85 GLY A O 1
ATOM 625 N N . TYR A 1 86 ? -0.797 0.312 15.210 1.00 95.50 86 TYR A N 1
ATOM 626 C CA . TYR A 1 86 ? -0.554 0.905 16.535 1.00 95.50 86 TYR A CA 1
ATOM 627 C C . TYR A 1 86 ? -1.827 1.418 17.209 1.00 95.50 86 TYR A C 1
ATOM 629 O O . TYR A 1 86 ? -2.009 1.277 18.422 1.00 95.50 86 TYR A O 1
ATOM 637 N N . ILE A 1 87 ? -2.719 2.051 16.444 1.00 93.88 87 ILE A N 1
ATOM 638 C CA . ILE A 1 87 ? -4.001 2.523 16.973 1.00 93.88 87 ILE A CA 1
ATOM 639 C C . ILE A 1 87 ? -4.848 1.325 17.412 1.00 93.88 87 ILE A C 1
ATOM 641 O O . ILE A 1 87 ? -5.427 1.354 18.499 1.00 93.88 87 ILE A O 1
ATOM 645 N N . ALA A 1 88 ? -4.886 0.260 16.609 1.00 93.31 88 ALA A N 1
ATOM 646 C CA . ALA A 1 88 ? -5.614 -0.961 16.915 1.00 93.31 88 ALA A CA 1
ATOM 647 C C . ALA A 1 88 ? -5.114 -1.627 18.202 1.00 93.31 88 ALA A C 1
ATOM 649 O O . ALA A 1 88 ? -5.933 -1.950 19.065 1.00 93.31 88 ALA A O 1
ATOM 650 N N . SER A 1 89 ? -3.795 -1.770 18.378 1.00 93.38 89 SER A N 1
ATOM 651 C CA . SER A 1 89 ? -3.225 -2.380 19.587 1.00 93.38 89 SER A CA 1
ATOM 652 C C . SER A 1 89 ? -3.520 -1.575 20.845 1.00 93.38 89 SER A C 1
ATOM 654 O O . SER A 1 89 ? -3.953 -2.115 21.864 1.00 93.38 89 SER A O 1
ATOM 656 N N . ARG A 1 90 ? -3.420 -0.249 20.757 1.00 91.88 90 ARG A N 1
ATOM 657 C CA . ARG A 1 90 ? -3.782 0.632 21.868 1.00 91.88 90 ARG A CA 1
ATOM 658 C C . ARG A 1 90 ? -5.271 0.547 22.210 1.00 91.88 90 ARG A C 1
ATOM 660 O O . ARG A 1 90 ? -5.616 0.438 23.387 1.00 91.88 90 ARG A O 1
ATOM 667 N N . LEU A 1 91 ? -6.154 0.587 21.211 1.00 89.94 91 LEU A N 1
ATOM 668 C CA . LEU A 1 91 ? -7.607 0.543 21.418 1.00 89.94 91 LEU A CA 1
ATOM 669 C C . LEU A 1 91 ? -8.105 -0.825 21.898 1.00 89.94 91 LEU A C 1
ATOM 671 O O . LEU A 1 91 ? -9.110 -0.875 22.603 1.00 89.94 91 LEU A O 1
ATOM 675 N N . ALA A 1 92 ? -7.402 -1.915 21.582 1.00 88.38 92 ALA A N 1
ATOM 676 C CA . ALA A 1 92 ? -7.714 -3.253 22.086 1.00 88.38 92 ALA A CA 1
ATOM 677 C C . ALA A 1 92 ? -7.684 -3.339 23.624 1.00 88.38 92 ALA A C 1
ATOM 679 O O . ALA A 1 92 ? -8.395 -4.149 24.215 1.00 88.38 92 ALA A O 1
ATOM 680 N N . THR A 1 93 ? -6.898 -2.480 24.282 1.00 83.56 93 THR A N 1
ATOM 681 C CA . THR A 1 93 ? -6.807 -2.409 25.752 1.00 83.56 93 THR A CA 1
ATOM 682 C C . THR A 1 93 ? -7.883 -1.536 26.407 1.00 83.56 93 THR A C 1
ATOM 684 O O . THR A 1 93 ? -7.966 -1.478 27.635 1.00 83.56 93 THR A O 1
ATOM 687 N N . MET A 1 94 ? -8.702 -0.847 25.609 1.00 85.25 94 MET A N 1
ATOM 688 C CA . MET A 1 94 ? -9.746 0.066 26.073 1.00 85.25 94 MET A CA 1
ATOM 689 C C . MET A 1 94 ? -11.135 -0.570 25.970 1.00 85.25 94 MET A C 1
ATOM 691 O O . MET A 1 94 ? -11.356 -1.523 25.225 1.00 85.25 94 MET A O 1
ATOM 695 N N . GLU A 1 95 ? -12.102 -0.023 26.708 1.00 78.31 95 GLU A N 1
ATOM 696 C CA . GLU A 1 95 ? -13.499 -0.442 26.590 1.00 78.31 95 GLU A CA 1
ATOM 697 C C . GLU A 1 95 ? -14.032 -0.074 25.196 1.00 78.31 95 GLU A C 1
ATOM 699 O O . GLU A 1 95 ? -14.014 1.090 24.787 1.00 78.31 95 GLU A O 1
ATOM 704 N N . ARG A 1 96 ? -14.454 -1.087 24.430 1.00 73.75 96 ARG A N 1
ATOM 705 C CA . ARG A 1 96 ? -14.809 -0.926 23.016 1.00 73.75 96 ARG A CA 1
ATOM 706 C C . ARG A 1 96 ? -16.295 -0.593 22.881 1.00 73.75 96 ARG A C 1
ATOM 708 O O . ARG A 1 96 ? -17.128 -1.369 23.352 1.00 73.75 96 ARG A O 1
ATOM 715 N N . PRO A 1 97 ? -16.664 0.509 22.207 1.00 68.12 97 PRO A N 1
ATOM 716 C CA . PRO A 1 97 ? -18.061 0.794 21.926 1.00 68.12 97 PRO A CA 1
ATOM 717 C C . PRO A 1 97 ? -18.629 -0.293 21.008 1.00 68.12 97 PRO A C 1
ATOM 719 O O . PRO A 1 97 ? -18.091 -0.530 19.924 1.00 68.12 97 PRO A O 1
ATOM 722 N N . ALA A 1 98 ? -19.726 -0.932 21.415 1.00 57.91 98 ALA A N 1
ATOM 723 C CA . ALA A 1 98 ? -20.486 -1.785 20.511 1.00 57.91 98 ALA A CA 1
ATOM 724 C C . ALA A 1 98 ? -20.949 -0.934 19.306 1.00 57.91 98 ALA A C 1
ATOM 726 O O . ALA A 1 98 ? -21.448 0.173 19.491 1.00 57.91 98 ALA A O 1
ATOM 727 N N . ASP A 1 99 ? -20.730 -1.429 18.086 1.00 67.25 99 ASP A N 1
ATOM 728 C CA . ASP A 1 99 ? -21.168 -0.855 16.798 1.00 67.25 99 ASP A CA 1
ATOM 729 C C . ASP A 1 99 ? -20.441 0.369 16.194 1.00 67.25 99 ASP A C 1
ATOM 731 O O . ASP A 1 99 ? -20.799 0.769 15.088 1.00 67.25 99 ASP A O 1
ATOM 735 N N . LYS A 1 100 ? -19.379 0.938 16.786 1.00 69.06 100 LYS A N 1
ATOM 736 C CA . LYS A 1 100 ? -18.756 2.170 16.224 1.00 69.06 100 LYS A CA 1
ATOM 737 C C . LYS A 1 100 ? -17.772 1.991 15.052 1.00 69.06 100 LYS A C 1
ATOM 739 O O . LYS A 1 100 ? -17.269 2.988 14.544 1.00 69.06 100 LYS A O 1
ATOM 744 N N . TYR A 1 101 ? -17.485 0.766 14.607 1.00 83.44 101 TYR A N 1
ATOM 745 C CA . TYR A 1 101 ? -16.506 0.532 13.529 1.00 83.44 101 TYR A CA 1
ATOM 746 C C . TYR A 1 101 ? -17.108 0.064 12.199 1.00 83.44 101 TYR A C 1
ATOM 748 O O . TYR A 1 101 ? -16.369 -0.300 11.283 1.00 83.44 101 TYR A O 1
ATOM 756 N N . ARG A 1 102 ? -18.438 0.038 12.057 1.00 87.12 102 ARG A N 1
ATOM 757 C CA . ARG A 1 102 ? -19.077 -0.457 10.829 1.00 87.12 102 ARG A CA 1
ATOM 758 C C . ARG A 1 102 ? -18.709 0.397 9.616 1.00 87.12 102 ARG A C 1
ATOM 760 O O . ARG A 1 102 ? -18.421 -0.143 8.552 1.00 87.12 102 ARG A O 1
ATOM 767 N N . GLU A 1 103 ? -18.697 1.709 9.789 1.00 90.19 103 GLU A N 1
ATOM 768 C CA . GLU A 1 103 ? -18.357 2.671 8.747 1.00 90.19 103 GLU A CA 1
ATOM 769 C C . GLU A 1 103 ? -16.868 2.555 8.374 1.00 90.19 103 GLU A C 1
ATOM 771 O O . GLU A 1 103 ? -16.531 2.463 7.197 1.00 90.19 103 GLU A O 1
ATOM 776 N N . ILE A 1 104 ? -15.983 2.395 9.367 1.00 91.50 104 ILE A N 1
ATOM 777 C CA . ILE A 1 104 ? -14.546 2.141 9.146 1.00 91.50 104 ILE A CA 1
ATOM 778 C C . ILE A 1 104 ? -14.324 0.825 8.387 1.00 91.50 104 ILE A C 1
ATOM 780 O O . ILE A 1 104 ? -13.501 0.770 7.478 1.00 91.50 104 ILE A O 1
ATOM 784 N N . LYS A 1 105 ? -15.085 -0.233 8.702 1.00 91.94 105 LYS A N 1
ATOM 785 C CA . LYS A 1 105 ? -15.042 -1.497 7.951 1.00 91.94 105 LYS A CA 1
ATOM 786 C C . LYS A 1 105 ? -15.419 -1.296 6.483 1.00 91.94 105 LYS A C 1
ATOM 788 O O . LYS A 1 105 ? -14.819 -1.921 5.610 1.00 91.94 105 LYS A O 1
ATOM 793 N N . HIS A 1 106 ? -16.428 -0.468 6.211 1.00 93.19 106 HIS A N 1
ATOM 794 C CA . HIS A 1 106 ? -16.852 -0.181 4.845 1.00 93.19 106 HIS A CA 1
ATOM 795 C C . HIS A 1 106 ? -15.779 0.594 4.076 1.00 93.19 106 HIS A C 1
ATOM 797 O O . HIS A 1 106 ? -15.384 0.151 2.997 1.00 93.19 106 HIS A O 1
ATOM 803 N N . LEU A 1 107 ? -15.261 1.673 4.670 1.00 94.69 107 LEU A N 1
ATOM 804 C CA . LEU A 1 107 ? -14.197 2.493 4.094 1.00 94.69 107 LEU A CA 1
ATOM 805 C C . LEU A 1 107 ? -12.932 1.668 3.830 1.00 94.69 107 LEU A C 1
ATOM 807 O O . LEU A 1 107 ? -12.386 1.696 2.731 1.00 94.69 107 LEU A O 1
ATOM 811 N N . GLY A 1 108 ? -12.521 0.858 4.808 1.00 94.69 108 GLY A N 1
ATOM 812 C CA . GLY A 1 108 ? -11.366 -0.024 4.690 1.00 94.69 108 GLY A CA 1
ATOM 813 C C . GLY A 1 108 ? -11.481 -1.001 3.519 1.00 94.69 108 GLY A C 1
ATOM 814 O O . GLY A 1 108 ? -10.517 -1.191 2.786 1.00 94.69 108 GLY A O 1
ATOM 815 N N . ARG A 1 109 ? -12.675 -1.563 3.275 1.00 94.31 109 ARG A N 1
ATOM 816 C CA . ARG A 1 109 ? -12.914 -2.436 2.114 1.00 94.31 109 ARG A CA 1
ATOM 817 C C . ARG A 1 109 ? -12.724 -1.695 0.789 1.00 94.31 109 ARG A C 1
ATOM 819 O O . ARG A 1 109 ? -12.113 -2.262 -0.108 1.00 94.31 109 ARG A O 1
ATOM 826 N N . ILE A 1 110 ? -13.242 -0.469 0.672 1.00 95.69 110 ILE A N 1
ATOM 827 C CA . ILE A 1 110 ? -13.106 0.345 -0.547 1.00 95.69 110 ILE A CA 1
ATOM 828 C C . ILE A 1 110 ? -11.626 0.635 -0.814 1.00 95.69 110 ILE A C 1
ATOM 830 O O . ILE A 1 110 ? -11.153 0.410 -1.920 1.00 95.69 110 ILE A O 1
ATOM 834 N N . VAL A 1 111 ? -10.879 1.059 0.209 1.00 96.44 111 VAL A N 1
ATOM 835 C CA . VAL A 1 111 ? -9.449 1.370 0.069 1.00 96.44 111 VAL A CA 1
ATOM 836 C C . VAL A 1 111 ? -8.635 0.126 -0.300 1.00 96.44 111 VAL A C 1
ATOM 838 O O . VAL A 1 111 ? -7.807 0.193 -1.204 1.00 96.44 111 VAL A O 1
ATOM 841 N N . THR A 1 112 ? -8.881 -1.028 0.334 1.00 95.81 112 THR A N 1
ATOM 842 C CA . THR A 1 112 ? -8.203 -2.284 -0.039 1.00 95.81 112 THR A CA 1
ATOM 843 C C . THR A 1 112 ? -8.504 -2.681 -1.489 1.00 95.81 112 THR A C 1
ATOM 845 O O . THR A 1 112 ? -7.592 -3.076 -2.211 1.00 95.81 112 THR A O 1
ATOM 848 N N . GLU A 1 113 ? -9.752 -2.531 -1.941 1.00 96.38 113 GLU A N 1
ATOM 849 C CA . GLU A 1 113 ? -10.149 -2.792 -3.331 1.00 96.38 113 GLU A CA 1
ATOM 850 C C . GLU A 1 113 ? -9.457 -1.822 -4.307 1.00 96.38 113 GLU A C 1
ATOM 852 O O . GLU A 1 113 ? -8.913 -2.259 -5.317 1.00 96.38 113 GLU A O 1
ATOM 857 N N . MET A 1 114 ? -9.350 -0.535 -3.965 1.00 97.50 114 MET A N 1
ATOM 858 C CA . MET A 1 114 ? -8.613 0.451 -4.765 1.00 97.50 114 MET A CA 1
ATOM 859 C C . MET A 1 114 ? -7.116 0.135 -4.875 1.00 97.50 114 MET A C 1
ATOM 861 O O . MET A 1 114 ? -6.535 0.298 -5.952 1.00 97.50 114 MET A O 1
ATOM 865 N N . VAL A 1 115 ? -6.473 -0.327 -3.796 1.00 96.88 115 VAL A N 1
ATOM 866 C CA . VAL A 1 115 ? -5.065 -0.765 -3.841 1.00 96.88 115 VAL A CA 1
ATOM 867 C C . VAL A 1 115 ? -4.921 -1.962 -4.781 1.00 96.88 115 VAL A C 1
ATOM 869 O O . VAL A 1 115 ? -4.074 -1.940 -5.676 1.00 96.88 115 VAL A O 1
ATOM 872 N N . HIS A 1 116 ? -5.790 -2.965 -4.641 1.00 97.31 116 HIS A N 1
ATOM 873 C CA . HIS A 1 116 ? -5.808 -4.142 -5.506 1.00 97.31 116 HIS A CA 1
ATOM 874 C C . HIS A 1 116 ? -5.969 -3.774 -6.989 1.00 97.31 116 HIS A C 1
ATOM 876 O O . HIS A 1 116 ? -5.164 -4.177 -7.833 1.00 97.31 116 HIS A O 1
ATOM 882 N N . GLU A 1 117 ? -6.984 -2.969 -7.316 1.00 97.75 117 GLU A N 1
ATOM 883 C CA . GLU A 1 117 ? -7.265 -2.543 -8.688 1.00 97.75 117 GLU A CA 1
ATOM 884 C C . GLU A 1 117 ? -6.137 -1.669 -9.259 1.00 97.75 117 GLU A C 1
ATOM 886 O O . GLU A 1 117 ? -5.807 -1.794 -10.440 1.00 97.75 117 GLU A O 1
ATOM 891 N N . SER A 1 118 ? -5.492 -0.833 -8.436 1.00 97.56 118 SER A N 1
ATOM 892 C CA . SER A 1 118 ? -4.323 -0.042 -8.849 1.00 97.56 118 SER A CA 1
ATOM 893 C C . SER A 1 118 ? -3.142 -0.933 -9.232 1.00 97.56 118 SER A C 1
ATOM 895 O O . SER A 1 118 ? -2.497 -0.712 -10.261 1.00 97.56 118 SER A O 1
ATOM 897 N N . LEU A 1 119 ? -2.868 -1.966 -8.428 1.00 96.81 119 LEU A N 1
ATOM 898 C CA . LEU A 1 119 ? -1.797 -2.925 -8.690 1.00 96.81 119 LEU A CA 1
ATOM 899 C C . LEU A 1 119 ? -2.081 -3.767 -9.939 1.00 96.81 119 LEU A C 1
ATOM 901 O O . LEU A 1 119 ? -1.168 -3.973 -10.741 1.00 96.81 119 LEU A O 1
ATOM 905 N N . ASP A 1 120 ? -3.324 -4.217 -10.144 1.00 97.50 120 ASP A N 1
ATOM 906 C CA . ASP A 1 120 ? -3.723 -4.966 -11.345 1.00 97.50 120 ASP A CA 1
ATOM 907 C C . ASP A 1 120 ? -3.666 -4.091 -12.608 1.00 97.50 120 ASP A C 1
ATOM 909 O O . ASP A 1 120 ? -3.125 -4.515 -13.635 1.00 97.50 120 ASP A O 1
ATOM 913 N N . ALA A 1 121 ? -4.128 -2.838 -12.525 1.00 97.56 121 ALA A N 1
ATOM 914 C CA . ALA A 1 121 ? -4.033 -1.873 -13.618 1.00 97.56 121 ALA A CA 1
ATOM 915 C C . ALA A 1 121 ? -2.573 -1.616 -14.016 1.00 97.56 121 ALA A C 1
ATOM 917 O O . ALA A 1 121 ? -2.239 -1.642 -15.203 1.00 97.56 121 ALA A O 1
ATOM 918 N N . PHE A 1 122 ? -1.683 -1.441 -13.033 1.00 96.31 122 PHE A N 1
ATOM 919 C CA . PHE A 1 122 ? -0.251 -1.291 -13.278 1.00 96.31 122 PHE A CA 1
ATOM 920 C C . PHE A 1 122 ? 0.363 -2.558 -13.893 1.00 96.31 122 PHE A C 1
ATOM 922 O O . PHE A 1 122 ? 1.097 -2.473 -14.877 1.00 96.31 122 PHE A O 1
ATOM 929 N N . ALA A 1 123 ? 0.021 -3.744 -13.373 1.00 95.81 123 ALA A N 1
ATOM 930 C CA . ALA A 1 123 ? 0.508 -5.031 -13.876 1.00 95.81 123 ALA A CA 1
ATOM 931 C C . ALA A 1 123 ? 0.180 -5.256 -15.358 1.00 95.81 123 ALA A C 1
ATOM 933 O O . ALA A 1 123 ? 0.973 -5.838 -16.101 1.00 95.81 123 ALA A O 1
ATOM 934 N N . ARG A 1 124 ? -1.005 -4.803 -15.777 1.00 96.19 124 ARG A N 1
ATOM 935 C CA . ARG A 1 124 ? -1.533 -4.973 -17.135 1.00 96.19 124 ARG A CA 1
ATOM 936 C C . ARG A 1 124 ? -1.258 -3.784 -18.050 1.00 96.19 124 ARG A C 1
ATOM 938 O O . ARG A 1 124 ? -1.596 -3.858 -19.228 1.00 96.19 124 ARG A O 1
ATOM 945 N N . MET A 1 125 ? -0.652 -2.712 -17.531 1.00 94.81 125 MET A N 1
ATOM 946 C CA . MET A 1 125 ? -0.501 -1.430 -18.228 1.00 94.81 125 MET A CA 1
ATOM 947 C C . MET A 1 125 ? -1.847 -0.878 -18.744 1.00 94.81 125 MET A C 1
ATOM 949 O O . MET A 1 125 ? -1.918 -0.289 -19.824 1.00 94.81 125 MET A O 1
ATOM 953 N N . ASP A 1 126 ? -2.923 -1.079 -17.977 1.00 98.00 126 ASP A N 1
ATOM 954 C CA . ASP A 1 126 ? -4.279 -0.645 -18.320 1.00 98.00 126 ASP A CA 1
ATOM 955 C C . ASP A 1 126 ? -4.552 0.760 -17.758 1.00 98.00 126 ASP A C 1
ATOM 957 O O . ASP A 1 126 ? -4.920 0.949 -16.595 1.00 98.00 126 ASP A O 1
ATOM 961 N N . ALA A 1 127 ? -4.368 1.770 -18.610 1.00 96.81 127 ALA A N 1
ATOM 962 C CA . ALA A 1 127 ? -4.588 3.168 -18.251 1.00 96.81 127 ALA A CA 1
ATOM 963 C C . ALA A 1 127 ? -6.068 3.499 -17.980 1.00 96.81 127 ALA A C 1
ATOM 965 O O . ALA A 1 127 ? -6.359 4.369 -17.156 1.00 96.81 127 ALA A O 1
ATOM 966 N N . ASP A 1 128 ? -7.006 2.811 -18.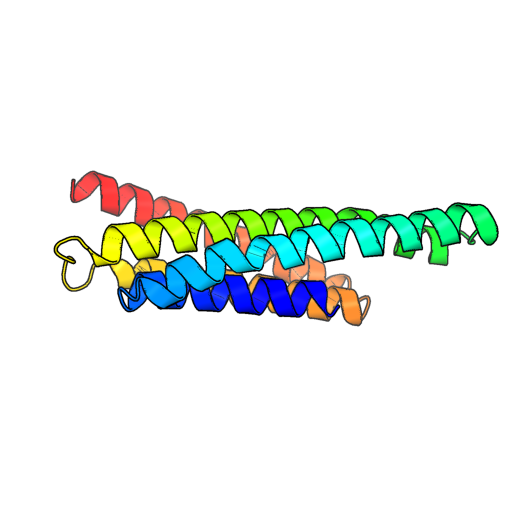639 1.00 98.12 128 ASP A N 1
ATOM 967 C CA . ASP A 1 128 ? -8.435 3.032 -18.424 1.00 98.12 128 ASP A CA 1
ATOM 968 C C . ASP A 1 128 ? -8.865 2.475 -17.064 1.00 98.12 128 ASP A C 1
ATOM 970 O O . ASP A 1 128 ? -9.682 3.094 -16.380 1.00 98.12 128 ASP A O 1
ATOM 974 N N . ALA A 1 129 ? -8.313 1.328 -16.653 1.00 97.94 129 ALA A N 1
ATOM 975 C CA . ALA A 1 129 ? -8.485 0.796 -15.303 1.00 97.94 129 ALA A CA 1
ATOM 976 C C . ALA A 1 129 ? -7.924 1.751 -14.250 1.00 97.94 129 ALA A C 1
ATOM 978 O O . ALA A 1 129 ? -8.665 2.141 -13.351 1.00 97.94 129 ALA A O 1
ATOM 979 N N . ALA A 1 130 ? -6.687 2.225 -14.417 1.00 97.56 130 ALA A N 1
ATOM 980 C CA . ALA A 1 130 ? -6.083 3.182 -13.489 1.00 97.56 130 ALA A CA 1
ATOM 981 C C . ALA A 1 130 ? -6.929 4.462 -13.337 1.00 97.56 130 ALA A C 1
ATOM 983 O O . ALA A 1 130 ? -7.139 4.952 -12.228 1.00 97.56 130 ALA A O 1
ATOM 984 N N . LEU A 1 131 ? -7.487 4.981 -14.439 1.00 97.94 131 LEU A N 1
ATOM 985 C CA . LEU A 1 131 ? -8.361 6.156 -14.404 1.00 97.94 131 LEU A CA 1
ATOM 986 C C . LEU A 1 131 ? -9.694 5.891 -13.688 1.00 97.94 131 LEU A C 1
ATOM 988 O O . LEU A 1 131 ? -10.253 6.810 -13.087 1.00 97.94 131 LEU A O 1
ATOM 992 N N . ARG A 1 132 ? -10.232 4.666 -13.761 1.00 97.44 132 ARG A N 1
ATOM 993 C CA . ARG A 1 132 ? -11.428 4.285 -12.994 1.00 97.44 132 ARG A CA 1
ATOM 994 C C . ARG A 1 132 ? -11.131 4.276 -11.499 1.00 97.44 132 ARG A C 1
ATOM 996 O O . ARG A 1 132 ? -11.894 4.895 -10.763 1.00 97.44 132 ARG A O 1
ATOM 1003 N N . VAL A 1 133 ? -10.013 3.678 -11.086 1.00 97.75 133 VAL A N 1
ATOM 1004 C CA . VAL A 1 133 ? -9.601 3.639 -9.675 1.00 97.75 133 VAL A CA 1
ATOM 1005 C C . VAL A 1 133 ? -9.380 5.046 -9.128 1.00 97.75 133 VAL A C 1
ATOM 1007 O O . VAL A 1 133 ? -9.959 5.416 -8.115 1.00 97.75 133 VAL A O 1
ATOM 1010 N N . ALA A 1 134 ? -8.662 5.900 -9.863 1.00 97.31 134 ALA A N 1
ATOM 1011 C CA . ALA A 1 134 ? -8.437 7.289 -9.458 1.00 97.31 134 ALA A CA 1
ATOM 1012 C C . ALA A 1 134 ? -9.738 8.095 -9.260 1.00 97.31 134 ALA A C 1
ATOM 1014 O O . ALA A 1 134 ? -9.763 9.069 -8.516 1.00 97.31 134 ALA A O 1
ATOM 1015 N N . ARG A 1 135 ? -10.838 7.719 -9.928 1.00 96.50 135 ARG A N 1
ATOM 1016 C CA . ARG A 1 135 ? -12.150 8.363 -9.739 1.00 96.50 135 ARG A CA 1
ATOM 1017 C C . ARG A 1 135 ? -12.915 7.825 -8.530 1.00 96.50 135 ARG A C 1
ATOM 1019 O O . ARG A 1 135 ? -13.780 8.547 -8.038 1.00 96.50 135 ARG A O 1
ATOM 1026 N N . GLN A 1 136 ? -12.634 6.599 -8.084 1.00 94.50 136 GLN A N 1
ATOM 1027 C CA . GLN A 1 136 ? -13.243 6.015 -6.883 1.00 94.50 136 GLN A CA 1
ATOM 1028 C C . GLN A 1 136 ? -12.791 6.739 -5.608 1.00 94.50 136 GLN A C 1
ATOM 1030 O O . GLN A 1 136 ? -13.541 6.753 -4.642 1.00 94.50 136 GLN A O 1
ATOM 1035 N N . ASP A 1 137 ? -11.639 7.413 -5.629 1.00 96.44 137 ASP A N 1
ATOM 1036 C CA . ASP A 1 137 ? -11.101 8.181 -4.496 1.00 96.44 137 ASP A CA 1
ATOM 1037 C C . ASP A 1 137 ? -12.086 9.224 -3.939 1.00 96.44 137 ASP A C 1
ATOM 1039 O O . ASP A 1 137 ? -12.228 9.382 -2.733 1.00 96.44 137 ASP A O 1
ATOM 1043 N N . ARG A 1 138 ? -12.908 9.832 -4.806 1.00 95.56 138 ARG A N 1
ATOM 1044 C CA . ARG A 1 138 ? -13.982 10.738 -4.361 1.00 95.56 138 ARG A CA 1
ATOM 1045 C C . ARG A 1 138 ? -14.976 10.083 -3.406 1.00 95.56 138 ARG A C 1
ATOM 1047 O O . ARG A 1 138 ? -15.486 10.751 -2.517 1.00 95.56 138 ARG A O 1
ATOM 1054 N N . LEU A 1 139 ? -15.270 8.797 -3.599 1.00 94.06 139 LEU A N 1
ATOM 1055 C CA . LEU A 1 139 ? -16.154 8.060 -2.700 1.00 94.06 139 LEU A CA 1
ATOM 1056 C C . LEU A 1 139 ? -15.499 7.882 -1.324 1.00 94.06 139 LEU A C 1
ATOM 1058 O O . LEU A 1 139 ? -16.180 7.988 -0.311 1.00 94.06 139 LEU A O 1
ATOM 1062 N N . VAL A 1 140 ? -14.185 7.637 -1.286 1.00 96.00 140 VAL A N 1
ATOM 1063 C CA . VAL A 1 140 ? -13.414 7.532 -0.038 1.00 96.00 140 VAL A CA 1
ATOM 1064 C C . VAL A 1 140 ? -13.460 8.857 0.723 1.00 96.00 140 VAL A C 1
ATOM 1066 O O . VAL A 1 140 ? -13.761 8.849 1.916 1.00 96.00 140 VAL A O 1
ATOM 1069 N N . ASP A 1 141 ? -13.247 9.982 0.034 1.00 96.75 141 ASP A N 1
ATOM 1070 C CA . ASP A 1 141 ? -13.334 11.324 0.622 1.00 96.75 141 ASP A CA 1
ATOM 1071 C C . ASP A 1 141 ? -14.724 11.608 1.218 1.00 96.75 141 ASP A C 1
ATOM 1073 O O . ASP A 1 141 ? -14.844 12.039 2.368 1.00 96.75 141 ASP A O 1
ATOM 1077 N N . GLU A 1 142 ? -15.791 11.329 0.462 1.00 95.31 142 GLU A N 1
ATOM 1078 C CA . GLU A 1 142 ? -17.177 11.551 0.896 1.00 95.31 142 GLU A CA 1
ATOM 1079 C C . GLU A 1 142 ? -17.539 10.714 2.139 1.00 95.31 142 GLU A C 1
ATOM 1081 O O . GLU A 1 142 ? -18.145 11.226 3.091 1.00 95.31 142 GLU A O 1
ATOM 1086 N N . GLU A 1 143 ? -17.139 9.439 2.161 1.00 94.12 143 GLU A N 1
ATOM 1087 C CA . GLU A 1 143 ? -17.339 8.535 3.300 1.00 94.12 143 GLU A CA 1
ATOM 1088 C C . GLU A 1 143 ? -16.521 8.983 4.522 1.00 94.12 143 GLU A C 1
ATOM 1090 O O . GLU A 1 143 ? -17.034 9.009 5.646 1.00 94.12 143 GLU A O 1
ATOM 1095 N N . TYR A 1 144 ? -15.270 9.410 4.321 1.00 95.00 144 TYR A N 1
ATOM 1096 C CA . TYR A 1 144 ? -14.424 9.937 5.390 1.00 95.00 144 TYR A CA 1
ATOM 1097 C C . TYR A 1 144 ? -15.041 11.186 6.043 1.00 95.00 144 TYR A C 1
ATOM 1099 O O . TYR A 1 144 ? -15.165 11.249 7.272 1.00 95.00 144 TYR A O 1
ATOM 1107 N N . GLU A 1 145 ? -15.511 12.154 5.249 1.00 94.88 145 GLU A N 1
ATOM 1108 C CA . GLU A 1 145 ? -16.182 13.355 5.765 1.00 94.88 145 GLU A CA 1
ATOM 1109 C C . GLU A 1 145 ? -17.473 13.027 6.534 1.00 94.88 145 GLU A C 1
ATOM 1111 O O . GLU A 1 145 ? -17.830 13.706 7.508 1.00 94.88 145 GLU A O 1
ATOM 1116 N N . ALA A 1 146 ? -18.215 12.000 6.108 1.00 92.50 146 ALA A N 1
ATOM 1117 C CA . ALA A 1 146 ? -19.402 11.530 6.818 1.00 92.50 146 ALA A CA 1
ATOM 1118 C C . ALA A 1 146 ? -19.037 10.931 8.188 1.00 92.50 146 ALA A C 1
ATOM 1120 O O . ALA A 1 146 ? -19.610 11.338 9.207 1.00 92.50 146 ALA A O 1
ATOM 1121 N N . ILE A 1 147 ? -18.036 10.044 8.232 1.00 91.44 147 ILE A N 1
ATOM 1122 C CA . ILE A 1 147 ? -17.530 9.420 9.466 1.00 91.44 147 ILE A CA 1
ATOM 1123 C C . ILE A 1 147 ? -17.010 10.479 10.440 1.00 91.44 147 ILE A C 1
ATOM 1125 O O . ILE A 1 147 ? -17.297 10.423 11.642 1.00 91.44 147 ILE A O 1
ATOM 1129 N N . GLN A 1 148 ? -16.276 11.475 9.943 1.00 92.06 148 GLN A N 1
ATOM 1130 C CA . GLN A 1 148 ? -15.733 12.546 10.772 1.00 92.06 148 GLN A CA 1
ATOM 1131 C C . GLN A 1 148 ? -16.850 13.376 11.421 1.00 92.06 148 GLN A C 1
ATOM 1133 O O . GLN A 1 148 ? -16.834 13.598 12.635 1.00 92.06 148 GLN A O 1
ATOM 1138 N N . ARG A 1 149 ? -17.863 13.792 10.648 1.00 91.00 149 ARG A N 1
ATOM 1139 C CA . ARG A 1 149 ? -19.021 14.538 11.176 1.00 91.00 149 ARG A CA 1
ATOM 1140 C C . ARG A 1 149 ? -19.803 13.736 12.212 1.00 91.00 149 ARG A C 1
ATOM 1142 O O . ARG A 1 149 ? -20.206 14.285 13.241 1.00 91.00 149 ARG A O 1
ATOM 1149 N N . GLN A 1 150 ? -19.989 12.440 11.972 1.00 87.31 150 GLN A N 1
ATOM 1150 C CA . GLN A 1 150 ? -20.621 11.537 12.928 1.00 87.31 150 GLN A CA 1
ATOM 1151 C C . GLN A 1 150 ? -19.807 11.452 14.227 1.00 87.31 150 GLN A C 1
ATOM 1153 O O . GLN A 1 150 ? -20.366 11.586 15.315 1.00 87.31 150 GLN A O 1
ATOM 1158 N N . SER A 1 151 ? -18.487 11.307 14.119 1.00 84.81 151 SER A N 1
ATOM 1159 C CA . SER A 1 151 ? -17.582 11.209 15.270 1.00 84.81 151 SER A CA 1
ATOM 1160 C C . SER A 1 151 ? -17.589 12.469 16.138 1.00 84.81 151 SER A C 1
ATOM 1162 O O . SER A 1 151 ? -17.561 12.350 17.357 1.00 84.81 151 SER A O 1
ATOM 1164 N N . ILE A 1 152 ? -17.696 13.662 15.537 1.00 88.38 152 ILE A N 1
ATOM 1165 C CA . ILE A 1 152 ? -17.836 14.935 16.271 1.00 88.38 152 ILE A CA 1
ATOM 1166 C C . ILE A 1 152 ? -19.187 15.018 16.988 1.00 88.38 152 ILE A C 1
ATOM 1168 O O . ILE A 1 152 ? -19.264 15.523 18.102 1.00 88.38 152 ILE A O 1
ATOM 1172 N N . THR A 1 153 ? -20.252 14.526 16.354 1.00 82.25 153 THR A N 1
ATOM 1173 C CA . THR A 1 153 ? -21.616 14.584 16.903 1.00 82.25 153 THR A CA 1
ATOM 1174 C C . THR A 1 153 ? -21.801 13.660 18.112 1.00 82.25 153 THR A C 1
ATOM 1176 O O . THR A 1 153 ? -22.594 13.962 18.999 1.00 82.25 153 THR A O 1
ATOM 1179 N N . PHE A 1 154 ? -21.084 12.532 18.142 1.00 68.69 154 PHE A N 1
ATOM 1180 C CA . PHE A 1 154 ? -21.126 11.535 19.220 1.00 68.69 154 PHE A CA 1
ATOM 1181 C C . PHE A 1 154 ? -19.936 11.624 20.195 1.00 68.69 154 PHE A C 1
ATOM 1183 O O . PHE A 1 154 ? -19.681 10.651 20.917 1.00 68.69 154 PHE A O 1
ATOM 1190 N N . MET A 1 155 ? -19.206 12.745 20.171 1.00 58.19 155 MET A N 1
ATOM 1191 C CA . MET A 1 155 ? -18.181 13.124 21.150 1.00 58.19 155 MET A CA 1
ATOM 1192 C C . MET A 1 155 ? -18.838 13.775 22.367 1.00 58.19 155 MET A C 1
ATOM 1194 O O . MET A 1 155 ? -18.409 13.448 23.494 1.00 58.19 155 MET A O 1
#

InterPro domains:
  IPR018522 DNA topoisomerase, type IIA, conserved site [PS00177] (18-26)
  IPR026022 PhoU domain [PF01895] (3-86)
  IPR026022 PhoU domain [PF01895] (104-153)
  IPR028366 PhoU [PTHR42930] (2-155)
  IPR028366 PhoU [TIGR02135] (1-155)
  IPR038078 PhoU-like domain superfamily [G3DSA:1.20.58.220] (1-155)